Protein AF-A0A454D0C2-F1 (afdb_monomer_lite)

Secondary structure (DSSP, 8-state):
---EEEEES-------TT--SSEEEEEEEEEEE---STT--EEEEEEETTT-SEEE-GGG-EEE-EEEESS-EEETTEEEEEE-GGGSEEEEEEEEES-----SS--B--EEEEEPPGGGTS-S--

pLDDT: mean 86.73, std 13.96, range [36.53, 96.81]

Organism: Vibrio harveyi (NCBI:txid669)

Foldseek 3Di:
DKDKDKDWPDDPFDADQPDPDQFRDKTKMKIAIDADDPPDKWKKKKDWPVLDQFFAWPPRQTQGWDKAFDAWDDDRSITIGIADPVPRMTMIIITGGHNRPTDDTDTDTDMDMDTDDPVVVPPPPD

Radius of gyration: 16.16 Å; chains: 1; bounding box: 34×39×44 Å

Structure (mmCIF, N/CA/C/O backbone):
data_AF-A0A454D0C2-F1
#
_entry.id   AF-A0A454D0C2-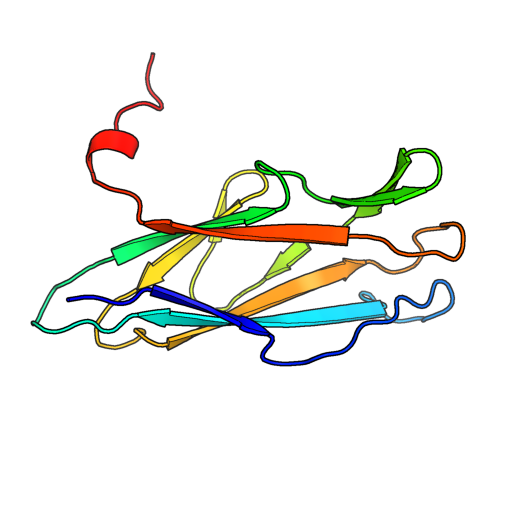F1
#
loop_
_atom_site.group_PDB
_atom_site.id
_atom_site.type_symbol
_atom_site.label_atom_id
_atom_site.label_alt_id
_atom_site.label_comp_id
_atom_site.label_asym_id
_atom_site.label_entity_id
_atom_site.label_seq_id
_atom_site.pdbx_PDB_ins_code
_atom_site.Cartn_x
_atom_site.Cartn_y
_atom_site.Cartn_z
_atom_site.occupancy
_atom_site.B_iso_or_equiv
_atom_site.auth_seq_id
_atom_site.auth_comp_id
_atom_site.auth_asym_id
_atom_site.auth_atom_id
_atom_site.pdbx_PDB_model_num
ATOM 1 N N . MET A 1 1 ? -3.762 2.185 25.104 1.00 42.47 1 MET A N 1
ATOM 2 C CA . MET A 1 1 ? -3.013 2.848 24.011 1.00 42.47 1 MET A CA 1
ATOM 3 C C . MET A 1 1 ? -3.311 2.073 22.746 1.00 42.47 1 MET A C 1
ATOM 5 O O . MET A 1 1 ? -2.967 0.899 22.698 1.00 42.47 1 MET A O 1
ATOM 9 N N . SER A 1 2 ? -3.971 2.683 21.767 1.00 55.81 2 SER A N 1
ATOM 10 C CA . SER A 1 2 ? -4.204 2.035 20.476 1.00 55.81 2 SER A CA 1
ATOM 11 C C . SER A 1 2 ? -2.903 2.048 19.681 1.00 55.81 2 SER A C 1
ATOM 13 O O . SER A 1 2 ? -2.416 3.112 19.305 1.00 55.81 2 SER A O 1
ATOM 15 N N . ASN A 1 3 ? -2.289 0.881 19.492 1.00 80.38 3 ASN A N 1
ATOM 16 C CA . ASN A 1 3 ? -1.197 0.733 18.534 1.00 80.38 3 ASN A CA 1
ATOM 17 C C . ASN A 1 3 ? -1.809 0.619 17.133 1.00 80.38 3 ASN A C 1
ATOM 19 O O . ASN A 1 3 ? -2.833 -0.030 16.978 1.00 80.38 3 ASN A O 1
ATOM 23 N N . LEU A 1 4 ? -1.211 1.261 16.131 1.00 90.38 4 LEU A N 1
ATOM 24 C CA . LEU A 1 4 ? -1.527 1.050 14.716 1.00 90.38 4 LEU A CA 1
ATOM 25 C C . LEU A 1 4 ? -0.300 0.408 14.070 1.00 90.38 4 LEU A C 1
ATOM 27 O O . LEU A 1 4 ? 0.816 0.890 14.269 1.00 90.38 4 LEU A O 1
ATOM 31 N N . SER A 1 5 ? -0.488 -0.666 13.311 1.00 93.31 5 SER A N 1
ATOM 32 C CA . SER A 1 5 ? 0.594 -1.347 12.602 1.00 93.31 5 SER A CA 1
ATOM 33 C C . SER A 1 5 ? 0.185 -1.705 11.183 1.00 93.31 5 SER A C 1
ATOM 35 O O . SER A 1 5 ? -0.912 -2.216 10.962 1.00 93.31 5 SER A O 1
ATOM 37 N N . VAL A 1 6 ? 1.101 -1.501 10.240 1.00 93.56 6 VAL A N 1
ATOM 38 C CA . VAL A 1 6 ? 0.996 -1.976 8.860 1.00 93.56 6 VAL A CA 1
ATOM 39 C C . VAL A 1 6 ? 2.193 -2.866 8.552 1.00 93.56 6 VAL A C 1
ATOM 41 O O . VAL A 1 6 ? 3.333 -2.511 8.848 1.00 93.56 6 VAL A O 1
ATOM 44 N N . GLU A 1 7 ? 1.939 -4.042 7.993 1.00 93.38 7 GLU A N 1
ATOM 45 C CA . GLU A 1 7 ? 2.984 -5.027 7.712 1.00 93.38 7 GLU A CA 1
ATOM 46 C C . GLU A 1 7 ? 2.651 -5.857 6.461 1.00 93.38 7 GLU A C 1
ATOM 48 O O . GLU A 1 7 ? 1.476 -6.014 6.112 1.00 93.38 7 GLU A O 1
ATOM 53 N N . PRO A 1 8 ? 3.657 -6.407 5.764 1.00 91.69 8 PRO A N 1
ATOM 54 C CA . PRO A 1 8 ? 3.414 -7.306 4.644 1.00 91.69 8 PRO A CA 1
ATOM 55 C C . PRO A 1 8 ? 2.787 -8.624 5.124 1.00 91.69 8 PRO A C 1
ATOM 57 O O . PRO A 1 8 ? 3.316 -9.297 6.005 1.00 91.69 8 PRO A O 1
ATOM 60 N N . ALA A 1 9 ? 1.679 -9.023 4.498 1.00 89.38 9 ALA A N 1
ATOM 61 C CA . ALA A 1 9 ? 1.025 -10.317 4.704 1.00 89.38 9 ALA A CA 1
ATOM 62 C C . ALA A 1 9 ? 1.479 -11.372 3.678 1.00 89.38 9 ALA A C 1
ATOM 64 O O . ALA A 1 9 ? 1.460 -12.567 3.966 1.00 89.38 9 ALA A O 1
ATOM 65 N N . SER A 1 10 ? 1.904 -10.941 2.484 1.00 82.50 10 SER A N 1
ATOM 66 C CA . SER A 1 10 ? 2.502 -11.803 1.458 1.00 82.50 10 SER A CA 1
ATOM 67 C C . SER A 1 10 ? 3.662 -11.094 0.765 1.00 82.50 10 SER A C 1
ATOM 69 O O . SER A 1 10 ? 3.527 -9.936 0.377 1.00 82.50 10 SER A O 1
ATOM 71 N N . THR A 1 11 ? 4.771 -11.797 0.543 1.00 62.34 11 THR A N 1
ATOM 72 C CA . THR A 1 11 ? 6.042 -11.218 0.075 1.00 62.34 11 THR A CA 1
ATOM 73 C C . THR A 1 11 ? 6.397 -11.605 -1.361 1.00 62.34 11 THR A C 1
ATOM 75 O O . THR A 1 11 ? 7.550 -11.908 -1.673 1.00 62.34 11 THR A O 1
ATOM 78 N N . GLN A 1 12 ? 5.424 -11.584 -2.278 1.00 73.38 12 GLN A N 1
ATOM 79 C CA . GLN A 1 12 ? 5.806 -11.514 -3.688 1.00 73.38 12 GLN A CA 1
ATOM 80 C C . GLN A 1 12 ? 6.504 -10.167 -3.912 1.00 73.38 12 GLN A C 1
ATOM 82 O O . GLN A 1 12 ? 5.997 -9.129 -3.503 1.00 73.38 12 GLN A O 1
ATOM 87 N N . ALA A 1 13 ? 7.698 -10.197 -4.499 1.00 75.62 13 ALA A N 1
ATOM 88 C CA . ALA A 1 13 ? 8.546 -9.011 -4.648 1.00 75.62 13 ALA A CA 1
ATOM 89 C C . ALA A 1 13 ? 9.057 -8.821 -6.084 1.00 75.62 13 ALA A C 1
ATOM 91 O O . ALA A 1 13 ? 9.908 -7.971 -6.330 1.00 75.62 13 ALA A O 1
ATOM 92 N N . ARG A 1 14 ? 8.598 -9.649 -7.032 1.00 85.19 14 ARG A N 1
ATOM 93 C CA . ARG A 1 14 ? 9.075 -9.632 -8.418 1.00 85.19 14 ARG A CA 1
ATOM 94 C C . ARG A 1 14 ? 7.925 -9.336 -9.362 1.00 85.19 14 ARG A C 1
ATOM 96 O O . ARG A 1 14 ? 6.940 -10.063 -9.373 1.00 85.19 14 ARG A O 1
ATOM 103 N N . TYR A 1 15 ? 8.100 -8.283 -10.147 1.00 88.12 15 TYR A N 1
ATOM 104 C CA . TYR A 1 15 ? 7.237 -7.939 -11.264 1.00 88.12 15 TYR A CA 1
ATOM 105 C C . TYR A 1 15 ? 7.761 -8.626 -12.531 1.00 88.12 15 TYR A C 1
ATOM 107 O O . TYR A 1 15 ? 8.940 -8.487 -12.859 1.00 88.12 15 TYR A O 1
ATOM 115 N N . ASP A 1 16 ? 6.898 -9.363 -13.230 1.00 87.56 16 ASP A N 1
ATOM 116 C CA . ASP A 1 16 ? 7.216 -10.001 -14.512 1.00 87.56 16 ASP A CA 1
ATOM 117 C C . ASP A 1 16 ? 6.459 -9.304 -15.647 1.00 87.56 16 ASP A C 1
ATOM 119 O O . ASP A 1 16 ? 5.230 -9.339 -15.699 1.00 87.56 16 ASP A O 1
ATOM 123 N N . VAL A 1 17 ? 7.197 -8.678 -16.566 1.00 84.12 17 VAL A N 1
ATOM 124 C CA . VAL A 1 17 ? 6.643 -7.958 -17.726 1.00 84.12 17 VAL A CA 1
ATOM 125 C C . VAL A 1 17 ? 5.952 -8.892 -18.728 1.00 84.12 17 VAL A C 1
ATOM 127 O O . VAL A 1 17 ? 5.123 -8.434 -19.514 1.00 84.12 17 VAL A O 1
ATOM 130 N N . PHE A 1 18 ? 6.274 -10.190 -18.707 1.00 85.44 18 PHE A N 1
ATOM 131 C CA . PHE A 1 18 ? 5.764 -11.186 -19.654 1.00 85.44 18 PHE A CA 1
ATOM 132 C C . PHE A 1 18 ? 4.582 -11.996 -19.112 1.00 85.44 18 PHE A C 1
ATOM 134 O O . PHE A 1 18 ? 4.033 -12.837 -19.827 1.00 85.44 18 PHE A O 1
ATOM 141 N N . ALA A 1 19 ? 4.173 -11.766 -17.863 1.00 85.44 19 ALA A N 1
ATOM 142 C CA . ALA A 1 19 ? 3.043 -12.470 -17.278 1.00 85.44 19 ALA A CA 1
ATOM 143 C C . ALA A 1 19 ? 1.724 -12.104 -17.989 1.00 85.44 19 ALA A C 1
ATOM 145 O O . ALA A 1 19 ? 1.450 -10.948 -18.304 1.00 85.44 19 ALA A O 1
ATOM 146 N N . SER A 1 20 ? 0.888 -13.116 -18.236 1.00 81.94 20 SER A N 1
ATOM 147 C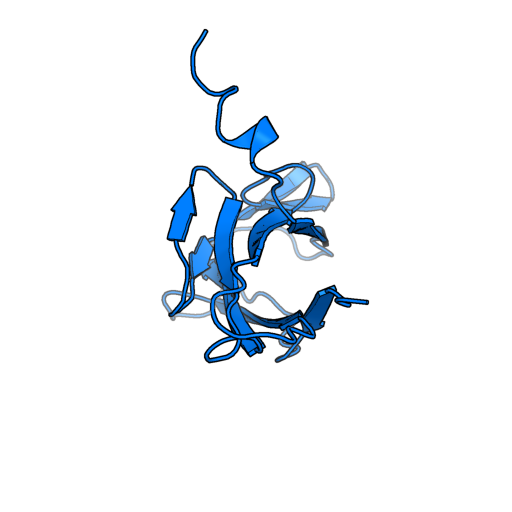 CA . SER A 1 20 ? -0.329 -13.008 -19.055 1.00 81.94 20 SER A CA 1
ATOM 148 C C . SER A 1 20 ? -1.612 -12.710 -18.264 1.00 81.94 20 SER A C 1
ATOM 150 O O . SER A 1 20 ? -2.699 -12.716 -18.839 1.00 81.94 20 SER A O 1
ATOM 152 N N . GLY A 1 21 ? -1.515 -12.525 -16.944 1.00 86.81 21 GLY A N 1
ATOM 153 C CA . GLY A 1 21 ? -2.645 -12.159 -16.083 1.00 86.81 21 GLY A CA 1
ATOM 154 C C . GLY A 1 21 ? -2.955 -10.660 -16.128 1.00 86.81 21 GLY A C 1
ATOM 155 O O . GLY A 1 21 ? -2.178 -9.882 -16.665 1.00 86.81 21 GLY A O 1
ATOM 156 N N . ALA A 1 22 ? -4.071 -10.237 -15.526 1.00 88.50 22 ALA A N 1
ATOM 157 C CA . ALA A 1 22 ? -4.386 -8.807 -15.386 1.00 88.50 22 ALA A CA 1
ATOM 158 C C . ALA A 1 22 ? -3.383 -8.077 -14.470 1.00 88.50 22 ALA A C 1
ATOM 160 O O . ALA A 1 22 ? -3.020 -6.929 -14.718 1.00 88.50 22 ALA A O 1
ATOM 161 N N . TYR A 1 23 ? -2.898 -8.779 -13.444 1.00 91.69 23 TYR A N 1
ATOM 162 C CA . TYR A 1 23 ? -1.895 -8.308 -12.496 1.00 91.69 23 TYR A CA 1
ATOM 163 C C . TYR A 1 23 ? -0.748 -9.312 -12.437 1.00 91.69 23 TYR A C 1
ATOM 165 O O . TYR A 1 23 ? -0.988 -10.521 -12.382 1.00 91.69 23 TYR A O 1
ATOM 173 N N . THR A 1 24 ? 0.486 -8.820 -12.444 1.00 90.19 24 THR A N 1
ATOM 174 C CA . THR A 1 24 ? 1.700 -9.665 -12.462 1.00 90.19 24 THR A CA 1
ATOM 175 C C . THR A 1 24 ? 2.321 -9.784 -11.082 1.00 90.19 24 THR A C 1
ATOM 177 O O . THR A 1 24 ? 3.033 -10.744 -10.800 1.00 90.19 24 THR A O 1
ATOM 180 N N . LEU A 1 25 ? 2.010 -8.824 -10.212 1.00 91.94 25 LEU A N 1
ATOM 181 C CA . LEU A 1 25 ? 2.409 -8.792 -8.822 1.00 91.94 25 LEU A CA 1
ATOM 182 C C . LEU A 1 25 ? 1.229 -8.303 -7.978 1.00 91.94 25 LEU A C 1
ATOM 184 O O . LEU A 1 25 ? 0.552 -7.333 -8.329 1.00 91.94 25 LEU A O 1
ATOM 188 N N . ILE A 1 26 ? 0.985 -8.983 -6.860 1.00 93.38 26 ILE A N 1
ATOM 189 C CA . ILE A 1 26 ? 0.018 -8.566 -5.845 1.00 93.38 26 ILE A CA 1
ATOM 190 C C . ILE A 1 26 ? 0.721 -8.599 -4.490 1.00 93.38 26 ILE A C 1
ATOM 192 O O . ILE A 1 26 ? 1.069 -9.664 -3.979 1.00 93.38 26 ILE A O 1
ATOM 19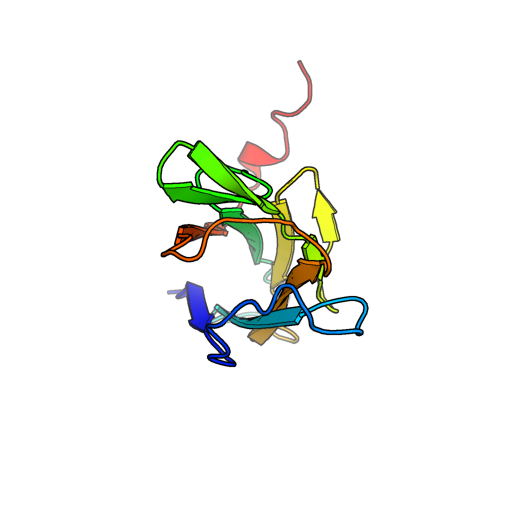6 N N . SER A 1 27 ? 0.895 -7.423 -3.899 1.00 93.38 27 SER A N 1
ATOM 197 C CA . SER A 1 27 ? 1.444 -7.257 -2.556 1.00 93.38 27 SER A CA 1
ATOM 198 C C . SER A 1 27 ? 0.293 -7.117 -1.569 1.00 93.38 27 SER A C 1
ATOM 200 O O . SER A 1 27 ? -0.430 -6.123 -1.593 1.00 93.38 27 SER A O 1
ATOM 202 N N . THR A 1 28 ? 0.097 -8.117 -0.711 1.00 94.62 28 THR A N 1
ATOM 203 C CA . THR A 1 28 ? -0.924 -8.070 0.344 1.00 94.62 28 THR A CA 1
ATOM 204 C C . THR A 1 28 ? -0.306 -7.553 1.632 1.00 94.62 28 THR A C 1
ATOM 206 O O . THR A 1 28 ? 0.737 -8.047 2.065 1.00 94.62 28 THR A O 1
ATOM 209 N N . TYR A 1 29 ? -0.984 -6.608 2.269 1.00 94.94 29 TYR A N 1
ATOM 210 C CA . TYR A 1 29 ? -0.613 -6.015 3.545 1.00 94.94 29 TYR A CA 1
ATOM 211 C C . TYR A 1 29 ? -1.720 -6.232 4.567 1.00 94.94 29 TYR A C 1
ATOM 213 O O . TYR A 1 29 ? -2.895 -6.380 4.220 1.00 94.94 29 TYR A O 1
ATOM 221 N N . ARG A 1 30 ? -1.327 -6.238 5.836 1.00 94.94 30 ARG A N 1
ATOM 222 C CA . ARG A 1 30 ? -2.220 -6.321 6.983 1.00 94.94 30 ARG A CA 1
ATOM 223 C C . ARG A 1 30 ? -2.138 -5.014 7.758 1.00 94.94 30 ARG A C 1
ATOM 225 O O . ARG A 1 30 ? -1.044 -4.581 8.115 1.00 94.94 30 ARG A O 1
ATOM 232 N N . LEU A 1 31 ? -3.291 -4.395 7.988 1.00 95.38 31 LEU A N 1
ATOM 233 C CA . LEU A 1 31 ? -3.445 -3.229 8.852 1.00 95.38 31 LEU A CA 1
ATOM 234 C C . LEU A 1 31 ? -4.128 -3.691 10.133 1.00 95.38 31 LEU A C 1
ATOM 236 O O . LEU A 1 31 ? -5.191 -4.309 10.069 1.00 95.38 31 LEU A O 1
ATOM 240 N N . ARG A 1 32 ? -3.522 -3.393 11.280 1.00 94.19 32 ARG A N 1
ATOM 241 C CA . ARG A 1 32 ? -4.069 -3.756 12.586 1.00 94.19 32 ARG A CA 1
ATOM 242 C C . ARG A 1 32 ? -4.063 -2.572 13.529 1.00 94.19 32 ARG A C 1
ATOM 244 O O . ARG A 1 32 ? -3.104 -1.800 13.533 1.00 94.19 32 ARG A O 1
ATOM 251 N N . ALA A 1 33 ? -5.088 -2.485 14.364 1.00 91.69 33 ALA A N 1
ATOM 252 C CA . ALA A 1 33 ? -5.102 -1.603 15.514 1.00 91.69 33 ALA A CA 1
ATOM 253 C C . ALA A 1 33 ? -5.579 -2.331 16.774 1.00 91.69 33 ALA A C 1
ATOM 255 O O . ALA A 1 33 ? -6.432 -3.209 16.687 1.00 91.69 33 ALA A O 1
ATOM 256 N N . ASN A 1 34 ? -5.066 -1.961 17.951 1.00 87.44 34 ASN A N 1
ATOM 257 C CA . ASN A 1 34 ? -5.702 -2.358 19.211 1.00 87.44 34 ASN A CA 1
ATOM 258 C C . ASN A 1 34 ? -6.815 -1.358 19.562 1.00 87.44 34 ASN A C 1
ATOM 260 O O . ASN A 1 34 ? -6.541 -0.184 19.840 1.00 87.44 34 ASN A O 1
ATOM 264 N N . ILE A 1 35 ? -8.063 -1.822 19.514 1.00 84.31 35 ILE A N 1
ATOM 265 C CA . ILE A 1 35 ? -9.267 -1.018 19.736 1.00 84.31 35 ILE A CA 1
ATOM 266 C C . ILE A 1 35 ? -9.998 -1.605 20.940 1.00 84.31 35 ILE A C 1
ATOM 268 O O . ILE A 1 35 ? -10.432 -2.751 20.902 1.00 84.31 35 ILE A O 1
ATOM 272 N N . GLU A 1 36 ? -10.111 -0.813 22.004 1.00 76.56 36 GLU A N 1
ATOM 273 C CA . GLU A 1 36 ? -10.801 -1.179 23.241 1.00 76.56 36 GLU A CA 1
ATOM 274 C C . GLU A 1 36 ? -11.980 -0.218 23.448 1.00 76.56 36 GLU A C 1
ATOM 276 O O . GLU A 1 36 ? -11.788 1.000 23.452 1.00 76.56 36 GLU A O 1
ATOM 281 N N . GLY A 1 37 ? -13.184 -0.763 23.639 1.00 68.00 37 GLY A N 1
ATOM 282 C CA . GLY A 1 37 ? -14.404 -0.000 23.907 1.00 68.00 37 GLY A CA 1
ATOM 283 C C . GLY A 1 37 ? -15.404 -0.011 22.748 1.00 68.00 37 GLY A C 1
ATOM 284 O O . GLY A 1 37 ? -15.055 0.234 21.591 1.00 68.00 37 GLY A O 1
ATOM 285 N N . GLU A 1 38 ? -16.671 -0.258 23.089 1.00 65.00 38 GLU A N 1
ATOM 286 C CA . GLU A 1 38 ? -17.775 -0.270 22.131 1.00 65.00 38 GLU A CA 1
ATOM 287 C C . GLU A 1 38 ? -17.890 1.090 21.415 1.00 65.00 38 GLU A C 1
ATOM 289 O O . GLU A 1 38 ? -17.770 2.147 22.031 1.00 65.00 38 GLU A O 1
ATOM 294 N N . GLN A 1 39 ? -18.163 1.059 20.105 1.00 73.06 39 GLN A N 1
ATOM 295 C CA . GLN A 1 39 ? -18.369 2.233 19.233 1.00 73.06 39 GLN A CA 1
ATOM 296 C C . GLN A 1 39 ? -17.121 3.063 18.871 1.00 73.06 39 GLN A C 1
ATOM 298 O O . GLN A 1 39 ? -17.255 4.089 18.202 1.00 73.06 39 GLN A O 1
ATOM 303 N N . CYS A 1 40 ? -15.906 2.629 19.218 1.00 84.56 40 CYS A N 1
ATOM 304 C CA . CYS A 1 40 ? -14.692 3.299 18.746 1.00 84.56 40 CYS A CA 1
ATOM 305 C C . CYS A 1 40 ? -14.490 3.092 17.230 1.00 84.56 40 CYS A C 1
ATOM 307 O O . CYS A 1 40 ? -14.494 1.961 16.736 1.00 84.56 40 CYS A O 1
ATOM 309 N N . GLN A 1 41 ? -14.302 4.192 16.495 1.00 88.06 41 GLN A N 1
ATOM 310 C CA . GLN A 1 41 ? -13.974 4.196 15.069 1.00 88.06 41 GLN A CA 1
ATOM 311 C C . GLN A 1 41 ? -12.653 4.925 14.845 1.00 88.06 41 GLN A C 1
ATOM 313 O O . GLN A 1 41 ? -12.482 6.065 15.273 1.00 88.06 41 GLN A O 1
ATOM 318 N N . ILE A 1 42 ? -11.728 4.272 14.147 1.00 90.44 42 ILE A N 1
ATOM 319 C CA . ILE A 1 42 ? -10.423 4.829 13.800 1.00 90.44 42 ILE A CA 1
ATOM 320 C C . ILE A 1 42 ? -10.350 4.924 12.274 1.00 90.44 42 ILE A C 1
ATOM 322 O O . ILE A 1 42 ? -10.061 3.920 11.617 1.00 90.44 42 ILE A O 1
ATOM 326 N N . PRO A 1 43 ? -10.637 6.095 11.680 1.00 93.12 43 PRO A N 1
ATOM 327 C CA . PRO A 1 43 ? -10.402 6.309 10.262 1.00 93.12 43 PRO A CA 1
ATOM 328 C C . PRO A 1 43 ? -8.892 6.376 10.005 1.00 93.12 43 PRO A C 1
ATOM 330 O O . PRO A 1 43 ? -8.154 7.111 10.662 1.00 93.12 43 PRO A O 1
ATOM 333 N N . VAL A 1 44 ? -8.428 5.588 9.045 1.00 94.88 44 VAL A N 1
ATOM 334 C CA . VAL A 1 44 ? -7.028 5.462 8.652 1.00 94.88 44 VAL A CA 1
ATOM 335 C C . VAL A 1 44 ? -6.907 5.718 7.158 1.00 94.88 44 VAL A C 1
ATOM 337 O O . VAL A 1 44 ? -7.671 5.190 6.347 1.00 94.88 44 VAL A O 1
ATOM 340 N N . LYS A 1 45 ? -5.902 6.510 6.805 1.00 95.50 45 LYS A N 1
ATOM 341 C CA . LYS A 1 45 ? -5.438 6.739 5.443 1.00 95.50 45 LYS A CA 1
ATOM 342 C C . LYS A 1 45 ? -4.151 5.956 5.213 1.00 95.50 45 LYS A C 1
ATOM 344 O O . LYS A 1 45 ? -3.256 5.988 6.054 1.00 95.50 45 LYS A O 1
ATOM 349 N N . LEU A 1 46 ? -4.060 5.294 4.069 1.00 96.62 46 LEU A N 1
ATOM 350 C CA . LEU A 1 46 ? -2.868 4.623 3.567 1.00 96.62 46 LEU A CA 1
ATOM 351 C C . LEU A 1 46 ? -2.401 5.305 2.280 1.00 96.62 46 LEU A C 1
ATOM 353 O O . LEU A 1 46 ? -3.213 5.567 1.388 1.00 96.62 46 LEU A O 1
ATOM 357 N N . GLU A 1 47 ? -1.103 5.575 2.183 1.00 96.81 47 GLU A N 1
ATOM 358 C CA . GLU A 1 47 ? -0.493 6.202 1.007 1.00 96.81 47 GLU A CA 1
ATOM 359 C C . GLU A 1 47 ? 0.943 5.722 0.773 1.00 96.81 47 GLU A C 1
ATOM 361 O O . GLU A 1 47 ? 1.579 5.178 1.677 1.00 96.81 47 GLU A O 1
ATOM 366 N N . ILE A 1 48 ? 1.433 5.893 -0.457 1.00 96.62 48 ILE A N 1
ATOM 367 C CA . ILE A 1 48 ? 2.831 5.658 -0.834 1.00 96.62 48 ILE A CA 1
ATOM 368 C C . ILE A 1 48 ? 3.450 6.987 -1.252 1.00 96.62 48 ILE A C 1
ATOM 370 O O . ILE A 1 48 ? 2.824 7.692 -2.036 1.00 96.62 48 ILE A O 1
ATOM 374 N N . ASP A 1 49 ? 4.650 7.303 -0.750 1.00 92.31 49 ASP A N 1
ATOM 375 C CA . ASP A 1 49 ? 5.460 8.473 -1.144 1.00 92.31 49 ASP A CA 1
ATOM 376 C C . ASP A 1 49 ? 4.620 9.758 -1.339 1.00 92.31 49 ASP A C 1
ATOM 378 O O . ASP A 1 49 ? 4.623 10.354 -2.412 1.00 92.31 49 ASP A O 1
ATOM 382 N N . ASP A 1 50 ? 3.861 10.157 -0.312 1.00 89.31 50 ASP A N 1
ATOM 383 C CA . ASP A 1 50 ? 2.967 11.332 -0.315 1.00 89.31 50 ASP A CA 1
ATOM 384 C C . ASP A 1 50 ? 1.784 11.275 -1.309 1.00 89.31 50 ASP A C 1
ATOM 386 O O . ASP A 1 50 ? 1.290 12.299 -1.785 1.00 89.31 50 ASP A O 1
ATOM 390 N N . GLY A 1 51 ? 1.270 10.076 -1.595 1.00 91.69 51 GLY A N 1
ATOM 391 C CA . GLY A 1 51 ? 0.092 9.886 -2.450 1.00 91.69 51 GLY A CA 1
ATOM 392 C C . GLY A 1 51 ? 0.428 9.650 -3.921 1.00 91.69 51 GLY A C 1
ATOM 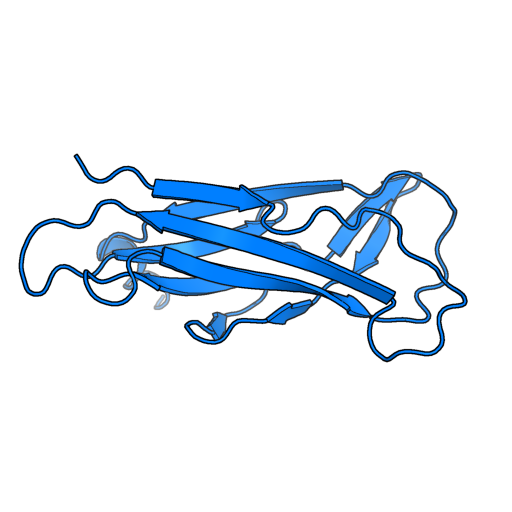393 O O . GLY A 1 51 ? -0.391 9.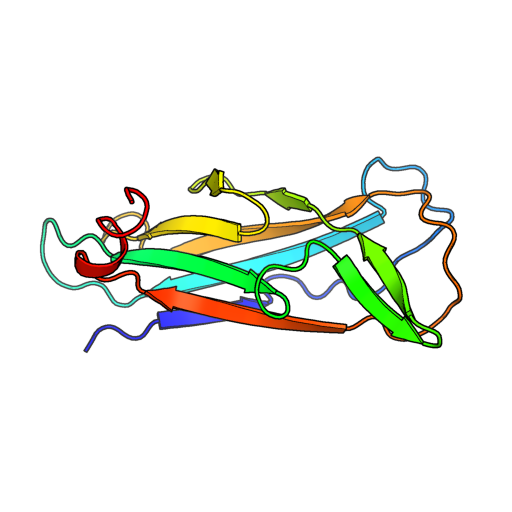932 -4.802 1.00 91.69 51 GLY A O 1
ATOM 394 N N . ASP A 1 52 ? 1.608 9.110 -4.202 1.00 95.38 52 ASP A N 1
ATOM 395 C CA . ASP A 1 52 ? 1.934 8.571 -5.514 1.00 95.38 52 ASP A CA 1
ATOM 396 C C . ASP A 1 52 ? 1.053 7.350 -5.835 1.00 95.38 52 ASP A C 1
ATOM 398 O O . ASP A 1 52 ? 0.603 6.614 -4.957 1.00 95.38 52 ASP A O 1
ATOM 402 N N . SER A 1 53 ? 0.810 7.124 -7.126 1.00 95.00 53 SER A N 1
ATOM 403 C CA . SER A 1 53 ? 0.157 5.918 -7.666 1.00 95.00 53 SER A CA 1
ATOM 404 C C . SER A 1 53 ? 1.149 4.974 -8.356 1.00 95.00 53 SER A C 1
ATOM 406 O O . SER A 1 53 ? 0.773 4.093 -9.132 1.00 95.00 53 SER A O 1
ATOM 408 N N . PHE A 1 54 ? 2.442 5.178 -8.105 1.00 96.56 54 PHE A N 1
ATOM 409 C CA . PHE A 1 54 ? 3.534 4.421 -8.696 1.00 96.56 54 PHE A CA 1
ATOM 410 C C . PHE A 1 54 ? 4.705 4.290 -7.721 1.00 96.56 54 PHE A C 1
ATOM 412 O O . PHE A 1 54 ? 4.882 5.101 -6.817 1.00 96.56 54 PHE A O 1
ATOM 419 N N . LEU A 1 55 ? 5.530 3.268 -7.927 1.00 95.81 55 LEU A N 1
ATOM 420 C CA . LEU A 1 55 ? 6.847 3.150 -7.311 1.00 95.81 55 LEU A CA 1
ATOM 421 C C . LEU A 1 55 ? 7.908 3.766 -8.222 1.00 95.81 55 LEU A C 1
ATOM 423 O O . LEU A 1 55 ? 7.805 3.676 -9.450 1.00 95.81 55 LEU A O 1
ATOM 427 N N . LYS A 1 56 ? 8.955 4.339 -7.626 1.00 95.81 56 LYS A N 1
ATOM 428 C CA . LYS A 1 56 ? 10.066 4.966 -8.354 1.00 95.81 56 LYS A CA 1
ATOM 429 C C . LYS A 1 56 ? 11.215 3.977 -8.527 1.00 95.81 56 LYS A C 1
ATOM 431 O O . LYS A 1 56 ? 11.649 3.349 -7.560 1.00 95.81 56 LYS A O 1
ATOM 436 N N . GLY A 1 57 ? 11.692 3.850 -9.760 1.00 93.25 57 GLY A N 1
ATOM 437 C CA . GLY A 1 57 ? 12.898 3.111 -10.126 1.00 93.25 57 GLY A CA 1
ATOM 438 C C . GLY A 1 57 ? 14.019 4.026 -10.623 1.00 93.25 57 GLY A C 1
ATOM 439 O O . GLY A 1 57 ? 13.958 5.253 -10.506 1.00 93.25 57 GLY A O 1
ATOM 440 N N . GLU A 1 58 ? 15.059 3.427 -11.200 1.00 92.50 58 GLU A N 1
ATOM 441 C CA . GLU A 1 58 ? 16.160 4.173 -11.820 1.00 92.50 58 GLU A CA 1
ATOM 442 C C . GLU A 1 58 ? 15.680 5.031 -13.002 1.00 92.50 58 GLU A C 1
ATOM 444 O O . GLU A 1 58 ? 14.682 4.722 -13.653 1.00 92.50 58 GLU A O 1
ATOM 449 N N . ALA A 1 59 ? 16.395 6.126 -13.285 1.00 90.25 59 ALA A N 1
ATOM 450 C CA . ALA A 1 59 ? 16.087 7.050 -14.384 1.00 90.25 59 ALA A CA 1
ATOM 451 C C . ALA A 1 59 ? 14.628 7.568 -14.401 1.00 90.25 59 ALA A C 1
ATOM 453 O O . ALA A 1 59 ? 14.091 7.874 -15.464 1.00 90.25 59 ALA A O 1
ATOM 454 N N . ASN A 1 60 ? 13.997 7.690 -13.225 1.00 85.88 60 ASN A N 1
ATOM 455 C CA . ASN A 1 60 ? 12.589 8.072 -13.052 1.00 85.88 60 ASN A CA 1
ATOM 456 C C . ASN A 1 60 ? 11.589 7.103 -13.702 1.00 85.88 60 ASN A C 1
ATOM 458 O O . ASN A 1 60 ? 10.466 7.502 -14.011 1.00 85.88 60 ASN A O 1
ATOM 462 N N . ALA A 1 61 ? 11.969 5.841 -13.912 1.00 93.19 61 ALA A N 1
ATOM 463 C CA . ALA A 1 61 ? 11.020 4.818 -14.319 1.00 93.19 61 ALA A CA 1
ATOM 464 C C . ALA A 1 61 ? 9.932 4.658 -13.243 1.00 93.19 61 ALA A C 1
ATOM 466 O O . ALA A 1 61 ? 10.217 4.696 -12.044 1.00 93.19 61 ALA A O 1
ATOM 467 N N . GLN A 1 62 ? 8.687 4.476 -13.676 1.00 95.88 62 GLN A N 1
ATOM 468 C CA . GLN A 1 62 ? 7.523 4.421 -12.795 1.00 95.88 62 GLN A CA 1
ATOM 469 C C . GLN A 1 62 ? 6.818 3.078 -12.944 1.00 95.88 62 GLN A C 1
ATOM 471 O O . GLN A 1 62 ? 6.394 2.722 -14.041 1.00 95.88 62 GLN A O 1
ATOM 476 N N . LEU A 1 63 ? 6.676 2.353 -11.838 1.00 95.88 63 LEU A N 1
ATOM 477 C CA . LEU A 1 63 ? 5.880 1.131 -11.774 1.00 95.88 63 LEU A CA 1
ATOM 478 C C . LEU A 1 63 ? 4.531 1.450 -11.129 1.00 95.88 63 LEU A C 1
ATOM 480 O O . LEU A 1 63 ? 4.446 1.617 -9.914 1.00 95.88 63 LEU A O 1
ATOM 484 N N . ILE A 1 64 ? 3.490 1.546 -11.949 1.00 96.62 64 ILE A N 1
ATOM 485 C CA . ILE A 1 64 ? 2.127 1.913 -11.558 1.00 96.62 64 ILE A CA 1
ATOM 486 C C . ILE A 1 64 ? 1.498 0.785 -10.743 1.00 96.62 64 ILE A C 1
ATOM 488 O O . ILE A 1 64 ? 1.706 -0.404 -11.025 1.00 96.62 64 ILE A O 1
ATOM 492 N N . PHE A 1 65 ? 0.694 1.164 -9.755 1.00 95.75 65 PHE A N 1
ATOM 493 C CA . PHE A 1 65 ? -0.086 0.239 -8.951 1.00 95.75 65 PHE A CA 1
ATOM 494 C C . PHE A 1 65 ? -1.524 0.719 -8.731 1.00 95.75 65 PHE A C 1
ATOM 496 O O . PHE A 1 65 ? -1.859 1.886 -8.911 1.00 95.75 65 PHE A O 1
ATOM 503 N N . GLU A 1 66 ? -2.370 -0.206 -8.291 1.00 95.56 66 GLU A N 1
ATOM 504 C CA . GLU A 1 66 ? -3.761 0.024 -7.917 1.00 95.56 66 GLU A CA 1
ATOM 505 C C . GLU A 1 66 ? -4.023 -0.491 -6.500 1.00 95.56 66 GLU A C 1
ATOM 507 O O . GLU A 1 66 ? -3.468 -1.512 -6.077 1.00 95.56 66 GLU A O 1
ATOM 512 N N . TRP A 1 67 ? -4.902 0.196 -5.773 1.00 95.81 67 TRP A N 1
ATOM 513 C CA . TRP A 1 67 ? -5.355 -0.240 -4.457 1.00 95.81 67 TRP A CA 1
ATOM 514 C C . TRP A 1 67 ? -6.531 -1.208 -4.574 1.00 95.81 67 TRP A C 1
ATOM 516 O O . TRP A 1 67 ? -7.437 -1.021 -5.382 1.00 95.81 67 TRP A O 1
ATOM 526 N N . GLN A 1 68 ? -6.568 -2.216 -3.707 1.00 94.62 68 GLN A N 1
ATOM 527 C CA . GLN A 1 68 ? -7.745 -3.061 -3.529 1.00 94.62 68 GLN A CA 1
ATOM 528 C C . GLN A 1 68 ? -7.876 -3.519 -2.075 1.00 94.62 68 GLN A C 1
ATOM 530 O O . GLN A 1 68 ? -6.914 -3.965 -1.467 1.00 94.62 68 GLN A O 1
ATOM 535 N N . GLY A 1 69 ? -9.092 -3.555 -1.538 1.00 90.06 69 GLY A N 1
ATOM 536 C CA . GLY A 1 69 ? -9.403 -4.253 -0.293 1.00 90.06 69 GLY A CA 1
ATOM 537 C C . GLY A 1 69 ? -10.905 -4.475 -0.141 1.00 90.06 69 GLY A C 1
ATOM 538 O O . GLY A 1 69 ? -11.692 -3.912 -0.897 1.00 90.06 69 GLY A O 1
ATOM 539 N N . GLY A 1 70 ? -11.300 -5.317 0.817 1.00 84.38 70 GLY A N 1
ATOM 540 C CA . GLY A 1 70 ? -12.718 -5.564 1.117 1.00 84.38 70 GLY A CA 1
ATOM 541 C C . GLY A 1 70 ? -13.342 -4.532 2.062 1.00 84.38 70 GLY A C 1
ATOM 542 O O . GLY A 1 70 ? -14.534 -4.277 1.979 1.00 84.38 70 GLY A O 1
ATOM 543 N N . ASN A 1 71 ? -12.534 -3.925 2.937 1.00 85.31 71 ASN A N 1
ATOM 544 C CA . ASN A 1 71 ? -12.993 -3.056 4.028 1.00 85.31 71 ASN A CA 1
ATOM 545 C C . ASN A 1 71 ? -12.538 -1.598 3.870 1.00 85.31 71 ASN A C 1
ATOM 547 O O . ASN A 1 71 ? -12.258 -0.934 4.854 1.00 85.31 71 ASN A O 1
ATOM 551 N N . GLY A 1 72 ? -12.439 -1.076 2.652 1.00 90.62 72 GLY A N 1
ATOM 552 C CA . GLY A 1 72 ? -12.040 0.313 2.430 1.00 90.62 72 GLY A CA 1
ATOM 553 C C . GLY A 1 72 ? -12.420 0.803 1.045 1.00 90.62 72 GLY A C 1
ATOM 554 O O . GLY A 1 72 ? -13.093 0.100 0.290 1.00 90.62 72 GLY A O 1
ATOM 555 N N . TYR A 1 73 ? -11.988 2.012 0.721 1.00 93.56 73 TYR A N 1
ATOM 556 C CA . TYR A 1 73 ? -12.219 2.619 -0.580 1.00 93.56 73 TYR A CA 1
ATOM 557 C C . TYR A 1 73 ? -11.051 3.512 -0.979 1.00 93.56 73 TYR A C 1
ATOM 559 O O . TYR A 1 73 ? -10.308 4.026 -0.144 1.00 93.56 73 TYR A O 1
ATOM 567 N N . GLN A 1 74 ? -10.906 3.717 -2.282 1.00 92.62 74 GLN A N 1
ATOM 568 C CA . GLN A 1 74 ? -9.912 4.626 -2.821 1.00 92.62 74 GLN A CA 1
ATOM 569 C C . GLN A 1 74 ? -10.470 6.059 -2.853 1.00 92.62 74 GLN A C 1
ATOM 571 O O . GLN A 1 74 ? -11.560 6.292 -3.378 1.00 92.62 74 GLN A O 1
ATOM 576 N N . LYS A 1 75 ? -9.719 7.026 -2.313 1.00 91.88 75 LYS A N 1
ATOM 577 C CA . LYS A 1 75 ? -9.963 8.473 -2.465 1.00 91.88 75 LYS A CA 1
ATOM 578 C C . LYS A 1 75 ? -8.691 9.091 -3.044 1.00 91.88 75 LYS A C 1
ATOM 580 O O . LYS A 1 75 ? -7.669 9.153 -2.367 1.00 91.88 75 LYS A O 1
ATOM 585 N N . GLY A 1 76 ? -8.730 9.506 -4.310 1.00 90.44 76 GLY A N 1
ATOM 586 C CA . GLY A 1 76 ? -7.516 9.892 -5.040 1.00 90.44 76 GLY A CA 1
ATOM 587 C C . GLY A 1 76 ? -6.547 8.711 -5.169 1.00 90.44 76 GLY A C 1
ATOM 588 O O . GLY A 1 76 ? -6.958 7.616 -5.545 1.00 90.44 76 GLY A O 1
ATOM 589 N N . ASN A 1 77 ? -5.278 8.910 -4.817 1.00 93.69 77 ASN A N 1
ATOM 590 C CA . ASN A 1 77 ? -4.248 7.861 -4.819 1.00 93.69 77 ASN A CA 1
ATOM 591 C C . ASN A 1 77 ? -4.053 7.202 -3.444 1.00 93.69 77 ASN A C 1
ATOM 593 O O . ASN A 1 77 ? -3.047 6.542 -3.201 1.00 93.69 77 ASN A O 1
ATOM 597 N N . GLN A 1 78 ? -5.005 7.392 -2.535 1.00 95.38 78 GLN A N 1
ATOM 598 C CA . GLN A 1 78 ? -4.933 6.911 -1.162 1.00 95.38 78 GLN A CA 1
ATOM 599 C C . GLN A 1 78 ? -6.001 5.853 -0.923 1.00 95.38 78 GLN A C 1
ATOM 601 O O . GLN A 1 78 ? -7.104 5.925 -1.478 1.00 95.38 78 GLN A O 1
ATOM 606 N N . TRP A 1 79 ? -5.704 4.917 -0.030 1.00 96.25 79 TRP A N 1
ATOM 607 C CA . TRP A 1 79 ? -6.683 3.959 0.464 1.00 96.25 79 TRP A CA 1
ATOM 608 C C . TRP A 1 79 ? -7.188 4.383 1.839 1.00 96.25 79 TRP A C 1
ATOM 610 O O . TRP A 1 79 ? -6.410 4.594 2.765 1.00 96.25 79 TRP A O 1
ATOM 620 N N . HIS A 1 80 ? -8.501 4.530 1.970 1.00 96.25 80 HIS A N 1
ATOM 621 C CA . HIS A 1 80 ? -9.169 4.970 3.190 1.00 96.25 80 HIS A CA 1
ATOM 622 C C . HIS A 1 80 ? -9.953 3.809 3.788 1.00 96.25 80 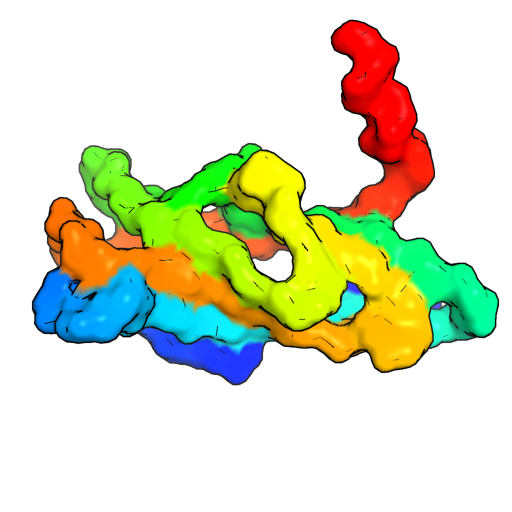HIS A C 1
ATOM 624 O O . HIS A 1 80 ? -10.628 3.055 3.083 1.00 96.25 80 HIS A O 1
ATOM 630 N N . VAL A 1 81 ? -9.861 3.660 5.103 1.00 95.44 81 VAL A N 1
ATOM 631 C CA . VAL A 1 81 ? -10.520 2.589 5.848 1.00 95.44 81 VAL A CA 1
ATOM 632 C C . VAL A 1 81 ? -10.897 3.053 7.246 1.00 95.44 81 VAL A C 1
ATOM 634 O O . VAL A 1 81 ? -10.200 3.863 7.840 1.00 95.44 81 VAL A O 1
ATOM 637 N N . VAL A 1 82 ? -11.993 2.524 7.787 1.00 93.38 82 VAL A N 1
ATOM 638 C CA . VAL A 1 82 ? -12.379 2.716 9.186 1.00 93.38 82 VAL A CA 1
ATOM 639 C C . VAL A 1 82 ? -12.213 1.398 9.935 1.00 93.38 82 VAL A C 1
ATOM 641 O O . VAL A 1 82 ? -12.880 0.408 9.622 1.00 93.38 82 VAL A O 1
ATOM 644 N N . LEU A 1 83 ? -11.316 1.396 10.922 1.00 92.25 83 LEU A N 1
ATOM 645 C CA . LEU A 1 83 ? -11.132 0.282 11.846 1.00 92.25 83 LEU A CA 1
ATOM 646 C C . LEU A 1 83 ? -12.073 0.444 13.045 1.00 92.25 83 LEU A C 1
ATOM 648 O O . LEU A 1 83 ? -12.237 1.536 13.585 1.00 92.25 83 LEU A O 1
ATOM 652 N N . THR A 1 84 ? -12.671 -0.659 13.461 1.00 90.88 84 THR A N 1
ATOM 653 C CA . THR A 1 84 ? -13.581 -0.810 14.603 1.00 90.88 84 THR A CA 1
ATOM 654 C C . THR A 1 84 ? -13.201 -2.085 15.346 1.00 90.88 84 THR A C 1
ATOM 656 O O . THR A 1 84 ? -12.421 -2.882 14.835 1.00 90.88 84 THR A O 1
ATOM 659 N N . GLU A 1 85 ? -13.784 -2.343 16.511 1.00 88.44 85 GLU A N 1
ATOM 660 C CA . GLU A 1 85 ? -13.543 -3.586 17.258 1.00 88.44 85 GLU A CA 1
ATOM 661 C C . GLU A 1 85 ? -13.790 -4.862 16.418 1.00 88.44 85 GLU A C 1
ATOM 663 O O . GLU A 1 85 ? -13.017 -5.815 16.484 1.00 88.44 85 GLU A O 1
ATOM 668 N N . ASN A 1 86 ? -14.799 -4.856 15.537 1.00 88.12 86 ASN A N 1
ATOM 669 C CA . ASN A 1 86 ? -15.155 -6.014 14.701 1.00 88.12 86 ASN A CA 1
ATOM 670 C C . ASN A 1 86 ? -14.245 -6.210 13.477 1.00 88.12 86 ASN A C 1
ATOM 672 O O . ASN A 1 86 ? -14.247 -7.274 12.860 1.00 88.12 86 ASN A O 1
ATOM 676 N N . ASN A 1 87 ? -13.498 -5.179 13.085 1.00 90.19 87 ASN A N 1
ATOM 677 C CA . ASN A 1 87 ? -12.592 -5.194 11.936 1.00 90.19 87 ASN A CA 1
ATOM 678 C C . ASN A 1 87 ? -11.274 -4.489 12.278 1.00 90.19 87 ASN A C 1
ATOM 680 O O . ASN A 1 87 ? -10.708 -3.767 11.460 1.00 90.19 87 ASN A O 1
ATOM 684 N N . ALA A 1 88 ? -10.782 -4.721 13.495 1.00 91.25 88 ALA A N 1
ATOM 685 C CA . ALA A 1 88 ? -9.538 -4.149 14.002 1.00 91.25 88 ALA A CA 1
ATOM 686 C C . ALA A 1 88 ? -8.307 -4.676 13.247 1.00 91.25 88 ALA A C 1
ATOM 688 O O . ALA A 1 88 ? -7.206 -4.151 13.385 1.00 91.25 88 ALA A O 1
ATOM 689 N N . ASP A 1 89 ? -8.510 -5.719 12.445 1.00 93.00 89 ASP A N 1
ATOM 690 C CA . ASP A 1 89 ? -7.519 -6.402 11.642 1.00 93.00 89 ASP A CA 1
ATOM 691 C C . ASP A 1 89 ? -8.079 -6.647 10.240 1.00 93.00 89 ASP A C 1
ATOM 693 O O . ASP A 1 89 ? -9.069 -7.364 10.062 1.00 93.00 89 ASP A O 1
ATOM 697 N N . ILE A 1 90 ? -7.466 -6.022 9.243 1.00 94.44 90 ILE A N 1
ATOM 698 C CA . ILE A 1 90 ? -7.907 -6.111 7.855 1.00 94.44 90 ILE A CA 1
ATOM 699 C C . ILE A 1 90 ? -6.728 -6.346 6.924 1.00 94.44 90 ILE A C 1
ATOM 701 O O . ILE A 1 90 ? -5.573 -6.051 7.238 1.00 94.44 90 ILE A O 1
ATOM 705 N N . THR A 1 91 ? -7.049 -6.799 5.717 1.00 95.00 91 THR A N 1
ATOM 706 C CA . THR A 1 91 ? -6.088 -6.875 4.622 1.00 95.00 91 THR A CA 1
ATOM 707 C C . THR A 1 91 ? -6.471 -5.938 3.487 1.00 95.00 91 THR A C 1
ATOM 709 O O . THR A 1 91 ? -7.649 -5.714 3.193 1.00 95.00 91 THR A O 1
ATOM 712 N N . PHE A 1 92 ? -5.445 -5.402 2.842 1.00 94.88 92 PHE A N 1
ATOM 713 C CA . PHE A 1 92 ? -5.541 -4.681 1.581 1.00 94.88 92 PHE A CA 1
ATOM 714 C C . PHE A 1 92 ? -4.389 -5.117 0.676 1.00 94.88 92 PHE A C 1
ATOM 716 O O . PHE A 1 92 ? -3.442 -5.783 1.099 1.00 94.88 92 PHE A O 1
ATOM 723 N N . GLN A 1 93 ? -4.502 -4.781 -0.595 1.00 95.06 93 GLN A N 1
ATOM 724 C CA . GLN A 1 93 ? -3.598 -5.175 -1.652 1.00 95.06 93 GLN A CA 1
ATOM 725 C C . GLN A 1 93 ? -3.155 -3.943 -2.421 1.00 95.06 93 GLN A C 1
ATOM 727 O O . GLN A 1 93 ? -3.955 -3.052 -2.711 1.00 95.06 93 GLN A O 1
ATOM 732 N N . ILE A 1 94 ? -1.886 -3.961 -2.796 1.00 95.12 94 ILE A N 1
ATOM 733 C CA . ILE A 1 94 ? -1.338 -3.141 -3.862 1.00 95.12 94 ILE A CA 1
ATOM 734 C C . ILE A 1 94 ? -1.116 -4.081 -5.041 1.00 95.12 94 ILE A C 1
ATOM 736 O O . ILE A 1 94 ? -0.414 -5.092 -4.928 1.00 95.12 94 ILE A O 1
ATOM 740 N N . ARG A 1 95 ? -1.783 -3.795 -6.153 1.00 94.62 95 ARG A N 1
ATOM 741 C CA . ARG A 1 95 ? -1.789 -4.633 -7.350 1.00 94.62 95 ARG A CA 1
ATOM 742 C C . ARG A 1 95 ? -1.043 -3.927 -8.460 1.00 94.62 95 ARG A C 1
ATOM 744 O O . ARG A 1 95 ? -1.295 -2.757 -8.711 1.00 94.62 95 ARG A O 1
ATOM 751 N N . TYR A 1 96 ? -0.163 -4.640 -9.142 1.00 95.25 96 TYR A N 1
ATOM 752 C CA . TYR A 1 96 ? 0.633 -4.084 -10.228 1.00 95.25 96 TYR A CA 1
ATOM 753 C C . TYR A 1 96 ? 0.101 -4.626 -11.555 1.00 95.25 96 TYR A C 1
ATOM 755 O O . TYR A 1 96 ? 0.241 -5.831 -11.812 1.00 95.25 96 TYR A O 1
ATOM 763 N N . PRO A 1 97 ? -0.547 -3.780 -12.381 1.00 94.88 97 PRO A N 1
ATOM 764 C CA . PRO A 1 97 ? -1.072 -4.190 -13.678 1.00 94.88 97 PRO A CA 1
ATOM 765 C C . PRO A 1 97 ? 0.014 -4.784 -14.567 1.00 94.88 97 PRO A C 1
ATOM 767 O O . PRO A 1 97 ? 1.177 -4.373 -14.500 1.00 94.88 97 PRO A O 1
ATOM 770 N N . ALA A 1 98 ? -0.363 -5.741 -15.408 1.00 92.50 98 ALA A N 1
ATOM 771 C CA . ALA A 1 98 ? 0.540 -6.335 -16.384 1.00 92.50 98 ALA A CA 1
ATOM 772 C C . ALA A 1 98 ? 0.956 -5.385 -17.504 1.00 92.50 98 ALA A C 1
ATOM 774 O O . ALA A 1 98 ? 0.379 -4.317 -17.687 1.00 92.50 98 ALA A O 1
ATOM 775 N N . GLN A 1 99 ? 1.967 -5.817 -18.265 1.00 89.81 99 GLN A N 1
ATOM 776 C CA . GLN A 1 99 ? 2.419 -5.166 -19.498 1.00 89.81 99 GLN A CA 1
ATOM 777 C C . GLN A 1 99 ? 2.967 -3.740 -19.311 1.00 89.81 99 GLN A C 1
ATOM 779 O O . GLN A 1 99 ? 2.984 -2.946 -20.253 1.00 89.81 99 GLN A O 1
ATOM 784 N N . GLN A 1 100 ? 3.478 -3.418 -18.120 1.00 92.81 100 GLN A N 1
ATOM 785 C CA . GLN A 1 100 ? 4.254 -2.200 -17.904 1.00 92.81 100 GLN A CA 1
ATOM 786 C C . GLN A 1 100 ? 5.690 -2.442 -18.382 1.00 92.81 100 GLN A C 1
ATOM 788 O O . GLN A 1 100 ? 6.484 -3.096 -17.706 1.00 92.81 100 GLN A O 1
ATOM 793 N N . TRP A 1 101 ? 6.011 -1.954 -19.582 1.00 90.56 101 TRP A N 1
ATOM 794 C CA . TRP A 1 101 ? 7.328 -2.108 -20.206 1.00 90.56 101 TRP A CA 1
ATOM 795 C C . TRP A 1 101 ? 8.376 -1.251 -19.495 1.00 90.56 101 TRP A C 1
ATOM 797 O O . TRP A 1 101 ? 8.566 -0.077 -19.806 1.00 90.56 101 TRP A O 1
ATOM 807 N N . LEU A 1 102 ? 9.047 -1.860 -18.524 1.00 90.12 102 LEU A N 1
ATOM 808 C CA . LEU A 1 102 ? 9.971 -1.205 -17.610 1.00 90.12 102 LEU A CA 1
ATOM 809 C C . LEU A 1 102 ? 11.340 -1.882 -17.646 1.00 90.12 102 LEU A C 1
ATOM 811 O O . LEU A 1 102 ? 11.453 -3.086 -17.885 1.00 90.12 102 LEU A O 1
ATOM 815 N N . ALA A 1 103 ? 12.394 -1.108 -17.391 1.00 89.94 103 ALA A N 1
ATOM 816 C CA . ALA A 1 103 ? 13.728 -1.667 -17.220 1.00 89.94 103 ALA A CA 1
ATOM 817 C C . ALA A 1 103 ? 13.779 -2.526 -15.949 1.00 89.94 103 ALA A C 1
ATOM 819 O O . ALA A 1 103 ? 13.153 -2.193 -14.938 1.00 89.94 103 ALA A O 1
ATOM 820 N N . SER A 1 104 ? 14.552 -3.614 -15.990 1.00 89.25 104 SER A N 1
ATOM 821 C CA . SER A 1 104 ? 14.824 -4.422 -14.802 1.00 89.25 104 SER A CA 1
ATOM 822 C C . SER A 1 104 ? 15.555 -3.582 -13.759 1.00 89.25 104 SER A C 1
ATOM 824 O O . SER A 1 104 ? 16.565 -2.959 -14.079 1.00 89.25 104 SER A O 1
ATOM 826 N N . GLY A 1 105 ? 15.089 -3.608 -12.516 1.00 91.94 105 GLY A N 1
ATOM 827 C CA . GLY A 1 105 ? 15.689 -2.835 -11.439 1.00 91.94 105 GLY A CA 1
ATOM 828 C C . GLY A 1 105 ? 14.840 -2.869 -10.178 1.00 91.94 105 GLY A C 1
ATOM 829 O O . GLY A 1 105 ? 13.836 -3.582 -10.107 1.00 91.94 105 GLY A O 1
ATOM 830 N N . ILE A 1 106 ? 15.261 -2.099 -9.178 1.00 93.69 106 ILE A N 1
ATOM 831 C CA . ILE A 1 106 ? 14.509 -1.923 -7.936 1.00 93.69 106 ILE A CA 1
ATOM 832 C C . ILE A 1 106 ? 13.527 -0.771 -8.133 1.00 93.69 106 ILE A C 1
ATOM 834 O O . ILE A 1 106 ? 13.928 0.330 -8.497 1.00 93.69 106 ILE A O 1
ATOM 838 N N . TYR A 1 107 ? 12.254 -1.041 -7.855 1.00 94.69 107 TYR A N 1
ATOM 839 C CA . TYR A 1 107 ? 11.202 -0.038 -7.744 1.00 94.69 107 TYR A CA 1
ATOM 840 C C . TYR A 1 107 ? 10.745 -0.020 -6.293 1.00 94.69 107 TYR A C 1
ATOM 842 O O . TYR A 1 107 ? 10.408 -1.071 -5.743 1.00 94.69 107 TYR A O 1
ATOM 850 N N . GLN A 1 108 ? 10.767 1.149 -5.664 1.00 93.56 108 GLN A N 1
ATOM 851 C CA . GLN A 1 108 ? 10.484 1.280 -4.239 1.00 93.56 108 GLN A CA 1
ATOM 852 C C . GLN A 1 108 ? 9.647 2.519 -3.938 1.00 93.56 108 GLN A C 1
ATOM 854 O O . GLN A 1 108 ? 9.589 3.456 -4.732 1.00 93.56 108 GLN A O 1
ATOM 859 N N . GLY A 1 109 ? 9.013 2.483 -2.773 1.00 93.31 109 GLY A N 1
ATOM 860 C CA . GLY A 1 109 ? 8.251 3.570 -2.180 1.00 93.31 109 GLY A CA 1
ATOM 861 C C . GLY A 1 109 ? 7.944 3.228 -0.725 1.00 93.31 109 GLY A C 1
ATOM 862 O O . GLY A 1 109 ? 8.027 2.061 -0.318 1.00 93.31 109 GLY A O 1
ATOM 863 N N . LYS A 1 110 ? 7.637 4.241 0.077 1.00 95.25 110 LYS A N 1
ATOM 864 C CA . LYS A 1 110 ? 7.331 4.102 1.498 1.00 95.25 110 LYS A CA 1
ATOM 865 C C . LYS A 1 110 ? 5.823 4.067 1.696 1.00 95.25 110 LYS A C 1
ATOM 867 O O . LYS A 1 110 ? 5.147 5.057 1.457 1.00 95.25 110 LYS A O 1
ATOM 872 N N . LEU A 1 111 ? 5.318 2.930 2.165 1.00 95.69 111 LEU A N 1
ATOM 873 C CA . LEU A 1 111 ? 3.928 2.782 2.585 1.00 95.69 111 LEU A CA 1
ATOM 874 C C . LEU A 1 111 ? 3.742 3.353 3.993 1.00 95.69 111 LEU A C 1
ATOM 876 O O . LEU A 1 111 ? 4.405 2.913 4.936 1.00 95.69 111 LEU A O 1
ATOM 880 N N . GLU A 1 112 ? 2.815 4.290 4.137 1.00 95.69 112 GLU A N 1
ATOM 881 C CA . GLU A 1 112 ? 2.491 4.940 5.403 1.00 95.69 112 GLU A CA 1
ATOM 882 C C . GLU A 1 112 ? 1.022 4.740 5.769 1.00 95.69 112 GLU A C 1
ATOM 884 O O . GLU A 1 112 ? 0.151 4.724 4.903 1.00 95.69 112 GLU A O 1
ATOM 889 N N . ALA A 1 113 ? 0.755 4.589 7.068 1.00 95.19 113 ALA A N 1
ATOM 890 C CA . ALA A 1 113 ? -0.586 4.527 7.636 1.00 95.19 113 ALA A CA 1
ATOM 891 C C . ALA A 1 113 ? -0.767 5.685 8.624 1.00 95.19 113 ALA A C 1
ATOM 893 O O . ALA A 1 113 ? -0.003 5.811 9.583 1.00 95.19 113 ALA A O 1
ATOM 894 N N . THR A 1 114 ? -1.785 6.514 8.413 1.00 94.25 114 THR A N 1
ATOM 895 C CA . THR A 1 114 ? -2.053 7.712 9.217 1.00 94.25 114 THR A CA 1
ATOM 896 C C . THR A 1 114 ? -3.467 7.664 9.774 1.00 94.25 114 THR A C 1
ATOM 898 O O . THR A 1 114 ? -4.425 7.515 9.018 1.00 94.25 114 THR A O 1
ATOM 901 N N . VAL A 1 115 ? -3.617 7.834 11.088 1.00 92.19 115 VAL A N 1
ATOM 902 C CA . VAL A 1 115 ? -4.936 8.041 11.702 1.00 92.19 115 VAL A CA 1
ATOM 903 C C . VAL A 1 115 ? -5.428 9.440 11.349 1.00 92.19 115 VAL A C 1
ATOM 905 O O . VAL A 1 115 ? -4.728 10.425 11.582 1.00 92.19 115 VAL A O 1
ATOM 908 N N . LEU A 1 116 ? -6.635 9.530 10.802 1.00 90.06 116 LEU A N 1
ATOM 909 C CA . LEU A 1 116 ? -7.295 10.800 10.541 1.00 90.06 116 LEU A CA 1
ATOM 910 C C . LEU A 1 116 ? -8.014 11.240 11.823 1.00 90.06 116 LEU A C 1
ATOM 912 O O . LEU A 1 116 ? -8.852 10.520 12.354 1.00 90.06 116 LEU A O 1
ATOM 916 N N . THR A 1 117 ? -7.695 12.414 12.353 1.00 77.88 117 THR A N 1
ATOM 917 C CA . THR A 1 117 ? -8.506 13.037 13.408 1.00 77.88 117 THR A CA 1
ATOM 918 C C . THR A 1 117 ? -9.603 13.886 12.765 1.00 77.88 117 THR A C 1
ATOM 920 O O . THR A 1 117 ? -9.420 14.403 11.663 1.00 77.88 117 THR A O 1
ATOM 923 N N . GLU A 1 118 ? -10.751 14.049 13.434 1.00 59.03 118 GLU A N 1
ATOM 924 C CA . GLU A 1 118 ? -11.931 14.769 12.909 1.00 59.03 118 GLU A CA 1
ATOM 925 C C . GLU A 1 118 ? -11.621 16.178 12.360 1.00 59.03 118 GLU A C 1
ATOM 927 O O . GLU A 1 118 ? -12.318 16.669 11.476 1.00 59.03 118 GLU A O 1
ATOM 932 N N . GLN A 1 119 ? -10.530 16.814 12.801 1.00 47.06 119 GLN A N 1
ATOM 933 C CA . GLN A 1 119 ? -10.078 18.111 12.285 1.00 47.06 119 GLN A CA 1
ATOM 934 C C . GLN A 1 119 ? -9.583 18.083 10.826 1.00 47.06 119 GLN A C 1
ATOM 936 O O . GLN A 1 119 ? -9.549 19.132 10.188 1.00 47.06 119 GLN A O 1
ATOM 941 N N . LEU A 1 120 ? -9.239 16.917 10.270 1.00 46.72 120 LEU A N 1
ATOM 942 C CA . LEU A 1 120 ? -8.821 16.768 8.868 1.00 46.72 120 LEU A CA 1
ATOM 943 C C . LEU A 1 120 ? -9.982 16.448 7.915 1.00 46.72 120 LEU A C 1
ATOM 945 O O . LEU A 1 120 ? -9.805 16.536 6.704 1.00 46.72 120 LEU A O 1
ATOM 949 N N . LEU A 1 121 ? -11.171 16.115 8.429 1.00 47.88 121 LEU A N 1
ATOM 950 C CA . LEU A 1 121 ? -12.359 15.867 7.600 1.00 47.88 121 LEU A CA 1
ATOM 951 C C . LEU A 1 121 ? -13.036 17.168 7.128 1.00 47.88 121 LEU A C 1
ATOM 953 O O . LEU A 1 121 ? -13.775 17.145 6.148 1.00 47.88 121 LEU A O 1
ATOM 957 N N . ASN A 1 122 ? -12.755 18.298 7.788 1.00 42.72 122 ASN A N 1
ATOM 958 C CA . ASN A 1 122 ? -13.393 19.594 7.522 1.00 42.72 122 ASN A CA 1
ATOM 959 C C . ASN A 1 122 ? -12.571 20.562 6.652 1.00 42.72 122 ASN A C 1
ATOM 961 O O . ASN A 1 122 ? -13.066 21.642 6.344 1.00 42.72 122 ASN A O 1
ATOM 965 N N . ASN A 1 123 ? -11.350 20.208 6.239 1.00 44.38 123 ASN A N 1
ATOM 966 C CA . ASN A 1 123 ? -10.484 21.117 5.471 1.00 44.38 123 ASN A CA 1
ATOM 967 C C . ASN A 1 123 ? -10.555 20.937 3.941 1.00 44.38 123 ASN A C 1
ATOM 969 O O . ASN A 1 123 ? -9.823 21.619 3.233 1.00 44.38 123 ASN A O 1
ATOM 973 N N . ASP A 1 124 ? -11.462 20.103 3.420 1.00 47.75 124 ASP A N 1
ATOM 974 C CA . ASP A 1 124 ? -11.704 19.967 1.969 1.00 47.75 124 ASP A CA 1
ATOM 975 C C . ASP A 1 124 ? -12.762 20.970 1.427 1.00 47.75 124 ASP A C 1
ATOM 977 O O . ASP A 1 124 ? -13.278 20.794 0.325 1.00 47.75 124 ASP A O 1
ATOM 981 N N . TYR A 1 125 ? -13.087 22.039 2.168 1.00 43.31 125 TYR A N 1
ATOM 982 C CA . TYR A 1 125 ? -13.941 23.138 1.689 1.00 43.31 125 TYR A CA 1
ATOM 983 C C . TYR A 1 125 ? -13.361 24.517 2.033 1.00 43.31 125 TYR A C 1
ATOM 985 O O . TYR A 1 125 ? -13.811 25.151 2.987 1.00 43.31 125 TYR A O 1
ATOM 993 N N . VAL A 1 126 ? -12.415 24.999 1.220 1.00 36.53 126 VAL A N 1
ATOM 994 C CA . VAL A 1 126 ? -12.288 26.424 0.841 1.00 36.53 126 VAL A CA 1
ATOM 995 C C . VAL A 1 126 ? -11.848 26.504 -0.615 1.00 36.53 126 VAL A C 1
ATOM 997 O O . VAL A 1 126 ? -10.834 25.855 -0.951 1.00 36.53 126 VAL A O 1
#

Sequence (126 aa):
MSNLSVEPASTQARYDVFASGAYTLISTYRLRANIEGEQCQIPVKLEIDDGDSFLKGEANAQLIFEWQGGNGYQKGNQWHVVLTENNADITFQIRYPAQQWLASGIYQGKLEATVLTEQLLNNDYV